Protein AF-A0A3A5SNE0-F1 (afdb_monomer)

pLDDT: mean 89.8, std 10.87, range [50.44, 98.12]

Mean predicted aligned error: 6.56 Å

Foldseek 3Di:
DADDDDDPFDADRPPRDTDPVRVPDDDDAQDWDWDADPPPRDIDIDHDHDDDDDDDDDDPCPDDPDD

Secondary structure (DSSP, 8-state):
-----S-SSEE-TTT--EETTGGG----TT-EEEEE-TTT--EEEEE------------TT------

Solvent-accessible surface area (backbone atoms only — not comparable to full-atom values): 4735 Å² total; per-residue (Å²): 104,57,86,80,77,92,61,100,47,51,59,38,36,74,79,61,50,70,42,90,66,47,84,78,55,82,75,53,71,72,35,73,41,84,45,64,35,92,87,80,64,53,75,42,83,46,66,41,78,74,89,85,87,87,86,88,77,85,72,83,82,76,68,84,78,82,129

Nearest PDB structures (foldseek):
  2l66-assembly1_B  TM=2.849E-01  e=5.536E+00  Saccharolobus solfataricus 98/2

Sequence (67 aa):
MGDTEYTSQIVCPYCGHEDNDSWEFGGGDGEELEIDCPKCGETMLCTRNIQITYSTYRKEGADERGS

Radius of gyration: 19.4 Å; Cα contacts (8 Å, |Δi|>4): 72; chains: 1; bounding box: 34×24×54 Å

Structure (mmCIF, N/CA/C/O backbone):
data_AF-A0A3A5SNE0-F1
#
_entry.id   AF-A0A3A5SNE0-F1
#
loop_
_atom_site.group_PDB
_atom_site.id
_atom_site.type_symbol
_atom_site.label_atom_id
_atom_site.label_alt_id
_atom_site.label_comp_id
_atom_site.label_asym_id
_atom_site.label_entity_id
_atom_site.label_seq_id
_atom_site.pdbx_PDB_ins_code
_atom_site.Cartn_x
_atom_site.Cartn_y
_atom_site.Cartn_z
_atom_site.occupancy
_atom_site.B_iso_or_equiv
_atom_site.auth_seq_id
_atom_site.auth_comp_id
_atom_site.auth_asym_id
_atom_site.auth_atom_id
_atom_site.pdbx_PDB_model_num
ATOM 1 N N . MET A 1 1 ? -16.232 -6.911 10.765 1.00 72.12 1 MET A N 1
ATOM 2 C CA . MET A 1 1 ? -15.488 -7.313 9.555 1.00 72.12 1 MET A CA 1
ATOM 3 C C . MET A 1 1 ? -14.251 -8.101 9.996 1.00 72.12 1 MET A C 1
ATOM 5 O O . MET A 1 1 ? -14.147 -8.358 11.192 1.00 72.12 1 MET A O 1
ATOM 9 N N . GLY A 1 2 ? -13.413 -8.568 9.068 1.00 91.25 2 GLY A N 1
ATOM 10 C CA . GLY A 1 2 ? -12.203 -9.348 9.347 1.00 91.25 2 GLY A CA 1
ATOM 11 C C . GLY A 1 2 ? -11.123 -9.071 8.301 1.00 91.25 2 GLY A C 1
ATOM 12 O O . GLY A 1 2 ? -11.343 -8.251 7.409 1.00 91.25 2 GLY A O 1
ATOM 13 N N . ASP A 1 3 ? -9.989 -9.749 8.436 1.00 96.62 3 ASP A N 1
ATOM 14 C CA . ASP A 1 3 ? -8.783 -9.513 7.639 1.00 96.62 3 ASP A CA 1
ATOM 15 C C . ASP A 1 3 ? -8.999 -9.783 6.140 1.00 96.62 3 ASP A C 1
ATOM 17 O O . ASP A 1 3 ? -9.841 -10.597 5.745 1.00 96.62 3 ASP A O 1
ATOM 21 N N . THR A 1 4 ? -8.228 -9.097 5.295 1.00 95.88 4 THR A N 1
ATOM 22 C CA . THR A 1 4 ? -8.276 -9.240 3.834 1.00 95.88 4 THR A CA 1
ATOM 23 C C . THR A 1 4 ? -6.881 -9.462 3.273 1.00 95.88 4 THR A C 1
ATOM 25 O O . THR A 1 4 ? -5.935 -8.812 3.706 1.00 95.88 4 THR A O 1
ATOM 28 N N . GLU A 1 5 ? -6.763 -10.322 2.264 1.00 96.00 5 GLU A N 1
ATOM 29 C CA . GLU A 1 5 ? -5.494 -10.631 1.601 1.00 96.00 5 GLU A CA 1
ATOM 30 C C . GLU A 1 5 ? -5.618 -10.429 0.084 1.00 96.00 5 GLU A C 1
ATOM 32 O O . GLU A 1 5 ? -6.617 -10.820 -0.521 1.00 96.00 5 GLU A O 1
ATOM 37 N N . TYR A 1 6 ? -4.590 -9.833 -0.530 1.00 94.12 6 TYR A N 1
ATOM 38 C CA . TYR A 1 6 ? -4.441 -9.688 -1.988 1.00 94.12 6 TYR A CA 1
ATOM 39 C C . TYR A 1 6 ? -5.633 -9.040 -2.721 1.00 94.12 6 TYR A C 1
ATOM 41 O O . TYR A 1 6 ? -5.958 -9.399 -3.855 1.00 94.12 6 TYR A O 1
ATOM 49 N N . THR A 1 7 ? -6.285 -8.063 -2.093 1.00 94.88 7 THR A N 1
ATOM 50 C CA . THR A 1 7 ? -7.320 -7.236 -2.725 1.00 94.88 7 THR A CA 1
ATOM 51 C C . THR A 1 7 ? -6.699 -6.149 -3.606 1.00 94.88 7 THR A C 1
ATOM 53 O O . THR A 1 7 ? -5.574 -5.709 -3.382 1.00 94.88 7 THR A O 1
ATOM 56 N N . SER A 1 8 ? -7.430 -5.686 -4.627 1.00 93.19 8 SER A N 1
ATOM 57 C CA . SER A 1 8 ? -6.951 -4.618 -5.527 1.00 93.19 8 SER A CA 1
ATOM 58 C C . SER A 1 8 ? -6.941 -3.223 -4.896 1.00 93.19 8 SER A C 1
ATOM 60 O O . SER A 1 8 ? -6.351 -2.311 -5.468 1.00 93.19 8 SER A O 1
ATOM 62 N N . GLN A 1 9 ? -7.623 -3.062 -3.763 1.00 95.75 9 GLN A N 1
ATOM 63 C CA . GLN A 1 9 ? -7.719 -1.835 -2.978 1.00 95.75 9 GLN A CA 1
ATOM 64 C C . GLN A 1 9 ? -7.511 -2.164 -1.497 1.00 95.75 9 GLN A C 1
ATOM 66 O O . GLN A 1 9 ? -7.722 -3.310 -1.084 1.00 95.75 9 GLN A O 1
ATOM 71 N N . ILE A 1 10 ? -7.144 -1.167 -0.691 1.00 95.88 10 ILE A N 1
ATOM 72 C CA . ILE A 1 10 ? -7.095 -1.309 0.769 1.00 95.88 10 ILE A CA 1
ATOM 73 C C . ILE A 1 10 ? -8.527 -1.458 1.291 1.00 95.88 10 ILE A C 1
ATOM 75 O O . ILE A 1 10 ? -9.385 -0.615 1.023 1.00 95.88 10 ILE A O 1
ATOM 79 N N . VAL A 1 11 ? -8.781 -2.523 2.054 1.00 97.44 11 VAL A N 1
ATOM 80 C CA . VAL A 1 11 ? -10.076 -2.777 2.691 1.00 97.44 11 VAL A CA 1
ATOM 81 C C . VAL A 1 11 ? -9.901 -2.759 4.203 1.00 97.44 11 VAL A C 1
ATOM 83 O O . VAL A 1 11 ? -9.128 -3.527 4.764 1.00 97.44 11 VAL A O 1
ATOM 86 N N . CYS A 1 12 ? -10.643 -1.886 4.882 1.00 97.62 12 CYS A N 1
ATOM 87 C CA . CYS A 1 12 ? -10.570 -1.778 6.332 1.00 97.62 12 CYS A CA 1
ATOM 88 C C . CYS A 1 12 ? -11.150 -3.034 7.012 1.00 97.62 12 CYS A C 1
ATOM 90 O O . CYS A 1 12 ? -12.355 -3.288 6.872 1.00 97.62 12 CYS A O 1
ATOM 92 N N . PRO A 1 13 ? -10.372 -3.762 7.836 1.00 97.88 13 PRO A N 1
ATOM 93 C CA . PRO A 1 13 ? -10.843 -4.978 8.499 1.00 97.88 13 PRO A CA 1
ATOM 94 C C . PRO A 1 13 ? -11.861 -4.690 9.611 1.00 97.88 13 PRO A C 1
ATOM 96 O O . PRO A 1 13 ? -12.593 -5.584 10.034 1.00 97.88 13 PRO A O 1
ATOM 99 N N . TYR A 1 14 ? -11.975 -3.436 10.061 1.00 98.00 14 TYR A N 1
ATOM 100 C CA . TYR A 1 14 ? -12.920 -3.032 11.104 1.00 98.00 14 TYR A CA 1
ATOM 101 C C . TYR A 1 14 ? -14.298 -2.667 10.546 1.00 98.00 14 TYR A C 1
ATOM 103 O O . TYR A 1 14 ? -15.312 -3.156 11.050 1.00 98.00 14 TYR A O 1
ATOM 111 N N . CYS A 1 15 ? -14.351 -1.842 9.492 1.00 97.69 15 CYS A N 1
ATOM 112 C CA . CYS A 1 15 ? -15.604 -1.276 8.969 1.00 97.69 15 CYS A CA 1
ATOM 113 C C . CYS A 1 15 ? -15.929 -1.636 7.509 1.00 97.69 15 CYS A C 1
ATOM 115 O O . CYS A 1 15 ? -16.967 -1.204 6.995 1.00 97.69 15 CYS A O 1
ATOM 117 N N . GLY A 1 16 ? -15.061 -2.405 6.838 1.00 96.94 16 GLY A N 1
ATOM 118 C CA . GLY A 1 16 ? -15.227 -2.863 5.453 1.00 96.94 16 GLY A CA 1
ATOM 119 C C . GLY A 1 16 ? -15.238 -1.745 4.415 1.00 96.94 16 GLY A C 1
ATOM 120 O O . GLY A 1 16 ? -15.796 -1.917 3.337 1.00 96.94 16 GLY A O 1
ATOM 121 N N . HIS A 1 17 ? -14.699 -0.572 4.748 1.00 97.38 17 HIS A N 1
ATOM 122 C CA . HIS A 1 17 ? -14.481 0.482 3.767 1.00 97.38 17 HIS A CA 1
ATOM 123 C C . HIS A 1 17 ? -13.397 0.065 2.780 1.00 97.38 17 HIS A C 1
ATOM 125 O O . HIS A 1 17 ? -12.308 -0.297 3.211 1.00 97.38 17 HIS A O 1
ATOM 131 N N . GLU A 1 18 ? -13.701 0.154 1.491 1.00 97.31 18 GLU A N 1
ATOM 132 C CA . GLU A 1 18 ? -12.729 0.046 0.409 1.00 97.31 18 GLU A CA 1
ATOM 133 C C . GLU A 1 18 ? -12.250 1.451 0.023 1.00 97.31 18 GLU A C 1
ATOM 135 O O . GLU A 1 18 ? -13.074 2.315 -0.303 1.00 97.31 18 GLU A O 1
ATOM 140 N N . ASP A 1 19 ? -10.940 1.677 0.103 1.00 94.69 19 ASP A N 1
ATOM 141 C CA . ASP A 1 19 ? -10.304 2.937 -0.276 1.00 94.69 19 ASP A CA 1
ATOM 142 C C . ASP A 1 19 ? -9.927 2.909 -1.763 1.00 94.69 19 ASP A C 1
ATOM 144 O O . ASP A 1 19 ? -9.061 2.144 -2.183 1.00 94.69 19 ASP A O 1
ATOM 148 N N . ASN A 1 20 ? -10.590 3.740 -2.570 1.00 92.31 20 ASN A N 1
ATOM 149 C CA . ASN A 1 20 ? -10.397 3.770 -4.023 1.00 92.31 20 ASN A CA 1
ATOM 150 C C . ASN A 1 20 ? -9.109 4.489 -4.449 1.00 92.31 20 ASN A C 1
ATOM 152 O O . ASN A 1 20 ? -8.660 4.288 -5.579 1.00 92.31 20 ASN A O 1
ATOM 156 N N . ASP A 1 21 ? -8.515 5.285 -3.556 1.00 89.38 21 ASP A N 1
ATOM 157 C CA . ASP A 1 21 ? -7.269 6.016 -3.797 1.00 89.38 21 ASP A CA 1
ATOM 158 C C . ASP A 1 21 ? -6.062 5.260 -3.210 1.00 89.38 21 ASP A C 1
ATOM 160 O O . ASP A 1 21 ? -4.987 5.825 -3.009 1.00 89.38 21 ASP A O 1
ATOM 164 N N . SER A 1 22 ? -6.199 3.946 -2.974 1.00 89.38 22 SER A N 1
ATOM 165 C CA . SER A 1 22 ? -5.166 3.146 -2.304 1.00 89.38 22 SER A CA 1
ATOM 166 C C . SER A 1 22 ? -3.813 3.089 -3.032 1.00 89.38 22 SER A C 1
ATOM 168 O O . SER A 1 22 ? -2.796 2.754 -2.432 1.00 89.38 22 SER A O 1
ATOM 170 N N . TRP A 1 23 ? -3.763 3.452 -4.317 1.00 86.19 23 TRP A N 1
ATOM 171 C CA . TRP A 1 23 ? -2.524 3.533 -5.101 1.00 86.19 23 TRP A CA 1
ATOM 172 C C . TRP A 1 23 ? -1.638 4.729 -4.744 1.00 86.19 23 TRP A C 1
ATOM 174 O O . TRP A 1 23 ? -0.436 4.681 -5.015 1.00 86.19 23 TRP A O 1
ATOM 184 N N . GLU A 1 24 ? -2.217 5.765 -4.136 1.00 86.88 24 GLU A N 1
ATOM 185 C CA . GLU A 1 24 ? -1.497 6.937 -3.629 1.00 86.88 24 GLU A CA 1
ATOM 186 C C . GLU A 1 24 ? -0.890 6.680 -2.237 1.00 86.88 24 GLU A C 1
ATOM 188 O O . GLU A 1 24 ? -0.127 7.507 -1.732 1.00 86.88 24 GLU A O 1
ATOM 193 N N . PHE A 1 25 ? -1.183 5.530 -1.610 1.00 81.94 25 PHE A N 1
ATOM 194 C CA . PHE A 1 25 ? -0.508 5.149 -0.374 1.00 81.94 25 PHE A CA 1
ATOM 195 C C . PHE A 1 25 ? 0.988 4.937 -0.612 1.00 81.94 25 PHE A C 1
ATOM 197 O O . PHE A 1 25 ? 1.426 4.281 -1.563 1.00 81.94 25 PHE A O 1
ATOM 204 N N . GLY A 1 26 ? 1.779 5.497 0.303 1.00 79.56 26 GLY A N 1
ATOM 205 C CA . GLY A 1 26 ? 3.211 5.246 0.374 1.00 79.56 26 GLY A CA 1
ATOM 206 C C . GLY A 1 26 ? 3.521 3.783 0.702 1.00 79.56 26 GLY A C 1
ATOM 207 O O . GLY A 1 26 ? 2.652 3.025 1.122 1.00 79.56 26 GLY A O 1
ATOM 208 N N . GLY A 1 27 ? 4.780 3.398 0.511 1.00 84.44 27 GLY A N 1
ATOM 209 C CA . GLY A 1 27 ? 5.278 2.061 0.831 1.00 84.44 27 GLY A CA 1
ATOM 210 C C . GLY A 1 27 ? 5.758 1.281 -0.391 1.00 84.44 27 GLY A C 1
ATOM 211 O O . GLY A 1 27 ? 5.193 1.373 -1.491 1.00 84.44 27 GLY A O 1
ATOM 212 N N . GLY A 1 28 ? 6.845 0.539 -0.200 1.00 90.12 28 GLY A N 1
ATOM 213 C CA . GLY A 1 28 ? 7.389 -0.409 -1.166 1.00 90.12 28 GLY A CA 1
ATOM 214 C C . GLY A 1 28 ? 6.601 -1.720 -1.230 1.00 90.12 28 GLY A C 1
ATOM 215 O O . GLY A 1 28 ? 5.703 -1.973 -0.433 1.00 90.12 28 GLY A O 1
ATOM 216 N N . ASP A 1 29 ? 6.951 -2.566 -2.199 1.00 93.81 29 ASP A N 1
ATOM 217 C CA . ASP A 1 29 ? 6.421 -3.930 -2.282 1.00 93.81 29 ASP A CA 1
ATOM 218 C C . ASP A 1 29 ? 6.863 -4.764 -1.066 1.00 93.81 29 ASP A C 1
ATOM 220 O O . ASP A 1 29 ? 8.056 -4.832 -0.758 1.00 93.81 29 ASP A O 1
ATOM 224 N N . GLY A 1 30 ? 5.902 -5.378 -0.376 1.00 93.06 30 GLY A N 1
ATOM 225 C CA . GLY A 1 30 ? 6.095 -6.165 0.843 1.00 93.06 30 GLY A CA 1
ATOM 226 C C . GLY A 1 30 ? 6.297 -5.347 2.123 1.00 93.06 30 GLY A C 1
ATOM 227 O O . GLY A 1 30 ? 6.512 -5.939 3.179 1.00 93.06 30 GLY A O 1
ATOM 228 N N . GLU A 1 31 ? 6.242 -4.015 2.055 1.00 93.38 31 GLU A N 1
ATOM 229 C CA . GLU A 1 31 ? 6.341 -3.156 3.237 1.00 93.38 31 GLU A CA 1
ATOM 230 C C . GLU A 1 31 ? 5.010 -3.136 3.997 1.00 93.38 31 GLU A C 1
ATOM 232 O O . GLU A 1 31 ? 3.956 -2.888 3.405 1.00 93.38 31 GLU A O 1
ATOM 237 N N . GLU A 1 32 ? 5.076 -3.400 5.303 1.00 94.50 32 GLU A N 1
ATOM 238 C CA . GLU A 1 32 ? 3.954 -3.279 6.235 1.00 94.50 32 GLU A CA 1
ATOM 239 C C . GLU A 1 32 ? 3.974 -1.892 6.887 1.00 94.50 32 GLU A C 1
ATOM 241 O O . GLU A 1 32 ? 5.004 -1.453 7.403 1.00 94.50 32 GLU A O 1
ATOM 246 N N . LEU A 1 33 ? 2.832 -1.208 6.861 1.00 93.81 33 LEU A N 1
ATOM 247 C CA . LEU A 1 33 ? 2.654 0.139 7.396 1.00 93.81 33 LEU A CA 1
ATOM 248 C C . LEU A 1 33 ? 1.411 0.213 8.285 1.00 93.81 33 LEU A C 1
ATOM 250 O O . LEU A 1 33 ? 0.375 -0.370 7.967 1.00 93.81 33 LEU A O 1
ATOM 254 N N . GLU A 1 34 ? 1.496 0.988 9.365 1.00 96.50 34 GLU A N 1
ATOM 255 C CA . GLU A 1 34 ? 0.326 1.395 10.147 1.00 96.50 34 GLU A CA 1
ATOM 256 C C . GLU A 1 34 ? -0.374 2.566 9.454 1.00 96.50 34 GLU A C 1
ATOM 258 O O . GLU A 1 34 ? 0.243 3.596 9.170 1.00 96.50 34 GLU A O 1
ATOM 263 N N . ILE A 1 35 ? -1.667 2.405 9.173 1.00 95.06 35 ILE A N 1
ATOM 264 C CA . ILE A 1 35 ? -2.499 3.419 8.523 1.00 95.06 35 ILE A CA 1
ATOM 265 C C . ILE A 1 35 ? -3.846 3.537 9.234 1.00 95.06 35 ILE A C 1
ATOM 267 O O . ILE A 1 35 ? -4.395 2.547 9.716 1.00 95.06 35 ILE A O 1
ATOM 271 N N . ASP A 1 36 ? -4.420 4.736 9.252 1.00 96.88 36 ASP A N 1
ATOM 272 C CA . ASP A 1 36 ? -5.746 4.963 9.826 1.00 96.88 36 ASP A CA 1
ATOM 273 C C . ASP A 1 36 ? -6.823 4.858 8.748 1.00 96.88 36 ASP A C 1
ATOM 275 O O . ASP A 1 36 ? -6.709 5.437 7.665 1.00 96.88 36 ASP A O 1
ATOM 279 N N . CYS A 1 37 ? -7.913 4.144 9.037 1.00 96.50 37 CYS A N 1
ATOM 280 C CA . CYS A 1 37 ? -9.039 4.088 8.114 1.00 96.50 37 CYS A CA 1
ATOM 281 C C . CYS A 1 37 ? -9.727 5.462 8.016 1.00 96.50 37 CYS A C 1
ATOM 283 O O . CYS A 1 37 ? -10.260 5.938 9.023 1.00 96.50 37 CYS A O 1
ATOM 285 N N . PRO A 1 38 ? -9.877 6.056 6.816 1.00 95.19 38 PRO A N 1
ATOM 286 C CA . PRO A 1 38 ? -10.505 7.373 6.671 1.00 95.19 38 PRO A CA 1
ATOM 287 C C . PRO A 1 38 ? -12.007 7.378 7.009 1.00 95.19 38 PRO A C 1
ATOM 289 O O . PRO A 1 38 ? -12.587 8.440 7.231 1.00 95.19 38 PRO A O 1
ATOM 292 N N . LYS A 1 39 ? -12.657 6.204 7.061 1.00 97.19 39 LYS A N 1
ATOM 293 C CA . LYS A 1 39 ? -14.090 6.078 7.370 1.00 97.19 39 LYS A CA 1
ATOM 294 C C . LYS A 1 39 ? -14.382 5.893 8.858 1.00 97.19 39 LYS A C 1
ATOM 296 O O . LYS A 1 39 ? -15.331 6.494 9.355 1.00 97.19 39 LYS A O 1
ATOM 301 N N . CYS A 1 40 ? -13.650 5.016 9.548 1.00 97.81 40 CYS A N 1
ATOM 302 C CA . CYS A 1 40 ? -13.932 4.687 10.952 1.00 97.81 40 CYS A CA 1
ATOM 303 C C . CYS A 1 40 ? -12.855 5.146 11.938 1.00 97.81 40 CYS A C 1
ATOM 305 O O . CYS A 1 40 ? -13.110 5.095 13.135 1.00 97.81 40 CYS A O 1
ATOM 307 N N . GLY A 1 41 ? -11.695 5.608 11.461 1.00 97.75 41 GLY A N 1
ATOM 308 C CA . GLY A 1 41 ? -10.605 6.123 12.293 1.00 97.75 41 GLY A CA 1
ATOM 309 C C . GLY A 1 41 ? -9.781 5.061 13.024 1.00 97.75 41 GLY A C 1
ATOM 310 O O . GLY A 1 41 ? -8.893 5.424 13.781 1.00 97.75 41 GLY A O 1
ATOM 311 N N . GLU A 1 42 ? -10.061 3.773 12.818 1.00 98.12 42 GLU A N 1
ATOM 312 C CA . GLU A 1 42 ? -9.279 2.686 13.418 1.00 98.12 42 GLU A CA 1
ATOM 313 C C . GLU A 1 42 ? -7.958 2.490 12.665 1.00 98.12 42 GLU A C 1
ATOM 315 O O . GLU A 1 42 ? -7.948 2.470 11.427 1.00 98.12 42 GLU A O 1
ATOM 320 N N . THR A 1 43 ? -6.871 2.297 13.412 1.00 98.06 43 THR A N 1
ATOM 321 C CA . THR A 1 43 ? -5.538 1.998 12.876 1.00 98.06 43 THR A CA 1
ATOM 322 C C . THR A 1 43 ? -5.434 0.523 12.481 1.00 98.06 43 THR A C 1
ATOM 324 O O . THR A 1 43 ? -5.805 -0.377 13.242 1.00 98.06 43 THR A O 1
ATOM 327 N N . MET A 1 44 ? -4.917 0.259 11.284 1.00 96.25 44 MET A N 1
ATOM 328 C CA . MET A 1 44 ? -4.701 -1.079 10.729 1.00 96.25 44 MET A CA 1
ATOM 329 C C . MET A 1 44 ? -3.281 -1.232 10.191 1.00 96.25 44 MET A C 1
ATOM 331 O O . MET A 1 44 ? -2.685 -0.270 9.711 1.00 96.25 44 MET A O 1
ATOM 335 N N . LEU A 1 45 ? -2.771 -2.463 10.235 1.00 96.88 45 LEU A N 1
ATOM 336 C CA . LEU A 1 45 ? -1.571 -2.849 9.501 1.00 96.88 45 LEU A CA 1
ATOM 337 C C . LEU A 1 45 ? -1.954 -3.147 8.053 1.00 96.88 45 LEU A C 1
ATOM 339 O O . LEU A 1 45 ? -2.899 -3.893 7.79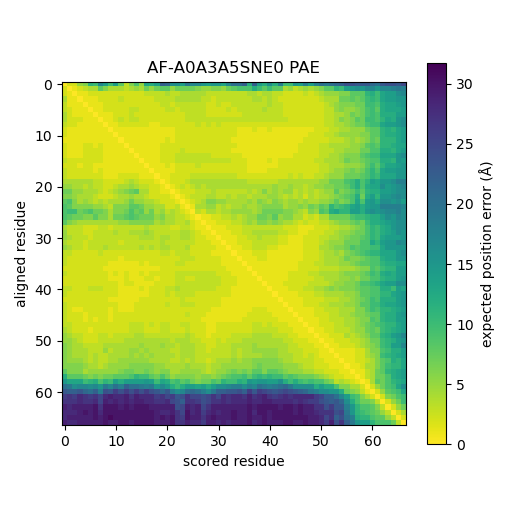0 1.00 96.88 45 LEU A O 1
ATOM 343 N N . CYS A 1 46 ? -1.229 -2.549 7.120 1.00 95.25 46 CYS A N 1
ATOM 344 C CA . CYS A 1 46 ? -1.441 -2.705 5.693 1.00 95.25 46 CYS A CA 1
ATOM 345 C C . CYS A 1 46 ? -0.119 -3.061 5.016 1.00 95.25 46 CYS A C 1
ATOM 347 O O . CYS A 1 46 ? 0.840 -2.297 5.093 1.00 95.25 46 CYS A O 1
A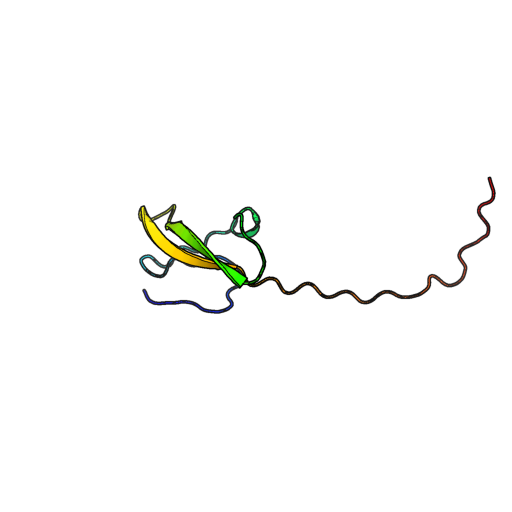TOM 349 N N . THR A 1 47 ? -0.093 -4.185 4.298 1.00 95.25 47 THR A N 1
ATOM 350 C CA . THR A 1 47 ? 1.059 -4.599 3.488 1.00 95.25 47 THR A CA 1
ATOM 351 C C . THR A 1 47 ? 0.766 -4.384 2.015 1.00 95.25 47 THR A C 1
ATOM 353 O O . THR A 1 47 ? -0.174 -4.968 1.462 1.00 95.25 47 THR A O 1
ATOM 356 N N . ARG A 1 48 ? 1.582 -3.564 1.348 1.00 93.19 48 ARG A N 1
ATOM 357 C CA . ARG A 1 48 ? 1.416 -3.297 -0.084 1.00 93.19 48 ARG A CA 1
ATOM 358 C C . ARG A 1 48 ? 2.052 -4.416 -0.904 1.00 93.19 48 ARG A C 1
ATOM 360 O O . ARG A 1 48 ? 3.251 -4.635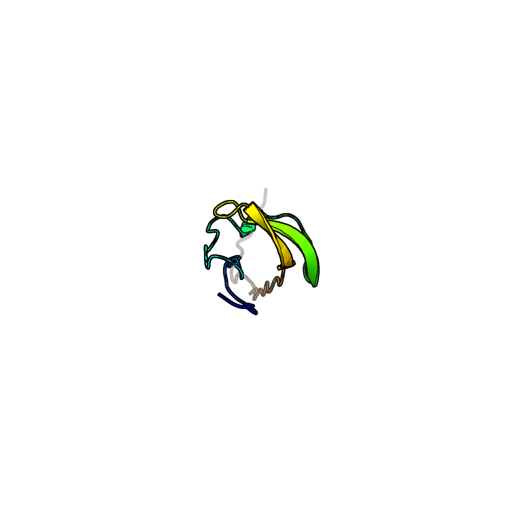 -0.821 1.00 93.19 48 ARG A O 1
ATOM 367 N N . ASN A 1 49 ? 1.258 -5.097 -1.728 1.00 93.75 49 ASN A N 1
ATOM 368 C CA . ASN A 1 49 ? 1.735 -6.151 -2.629 1.00 93.75 49 ASN A CA 1
ATOM 369 C C . ASN A 1 49 ? 1.661 -5.652 -4.080 1.00 93.75 49 ASN A C 1
ATOM 371 O O . ASN A 1 49 ? 0.568 -5.411 -4.596 1.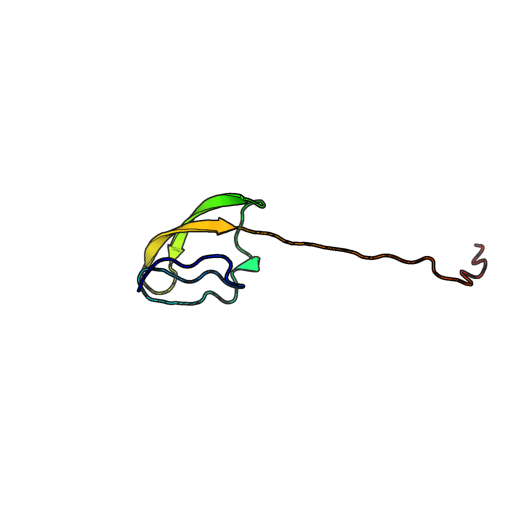00 93.75 49 ASN A O 1
ATOM 375 N N . ILE A 1 50 ? 2.806 -5.478 -4.742 1.00 91.69 50 ILE A N 1
ATOM 376 C CA . ILE A 1 50 ? 2.908 -4.875 -6.078 1.00 91.69 50 ILE A CA 1
ATOM 377 C C . ILE A 1 50 ? 3.357 -5.925 -7.092 1.00 91.69 50 ILE A C 1
ATOM 379 O O . ILE A 1 50 ? 4.520 -6.312 -7.146 1.00 91.69 50 ILE A O 1
ATOM 383 N N . GLN A 1 51 ? 2.460 -6.315 -7.996 1.00 91.62 51 GLN A N 1
ATOM 384 C CA . GLN A 1 51 ? 2.815 -7.160 -9.134 1.00 91.62 51 GLN A CA 1
ATOM 385 C C . GLN A 1 51 ? 2.805 -6.348 -10.432 1.00 91.62 51 GLN A C 1
ATOM 387 O O . GLN A 1 51 ? 1.749 -6.040 -10.981 1.00 91.62 51 GLN A O 1
ATOM 392 N N . ILE A 1 52 ? 3.992 -6.044 -10.963 1.00 90.94 52 ILE A N 1
ATOM 393 C CA . ILE A 1 52 ? 4.153 -5.381 -12.262 1.00 90.94 52 ILE A CA 1
ATOM 394 C C . ILE A 1 52 ? 4.878 -6.332 -13.213 1.00 90.94 52 ILE A C 1
ATOM 396 O O . ILE A 1 52 ? 6.001 -6.757 -12.949 1.00 90.94 52 ILE A O 1
ATOM 400 N N . THR A 1 53 ? 4.251 -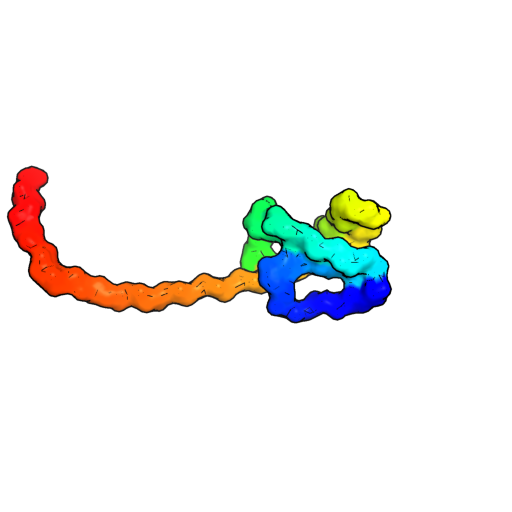6.653 -14.345 1.00 95.56 53 THR A N 1
ATOM 401 C CA . THR A 1 53 ? 4.849 -7.519 -15.370 1.00 95.56 53 THR A CA 1
ATOM 402 C C . THR A 1 53 ? 4.796 -6.849 -16.735 1.00 95.56 53 THR A C 1
ATOM 404 O O . THR A 1 53 ? 3.820 -6.185 -17.077 1.00 95.56 53 THR A O 1
ATOM 407 N N . TYR A 1 54 ? 5.863 -7.016 -17.514 1.00 92.56 54 TYR A N 1
ATOM 408 C CA . TYR A 1 54 ? 5.996 -6.434 -18.844 1.00 92.56 54 TYR A CA 1
ATOM 409 C C . TYR A 1 54 ? 6.399 -7.512 -19.841 1.00 92.56 54 TYR A C 1
ATOM 411 O O . TYR A 1 54 ? 7.249 -8.354 -19.562 1.00 92.56 54 TYR A O 1
ATOM 419 N N . SER A 1 55 ? 5.822 -7.446 -21.035 1.00 93.50 55 SER A N 1
ATOM 420 C CA . SER A 1 55 ? 6.335 -8.125 -22.222 1.00 93.50 55 SER A CA 1
ATOM 421 C C . SER A 1 55 ? 6.642 -7.060 -23.260 1.00 93.50 55 SER A C 1
ATOM 423 O O . SER A 1 55 ? 5.833 -6.161 -23.489 1.00 93.50 55 SER A O 1
ATOM 425 N N . THR A 1 56 ? 7.820 -7.129 -23.870 1.00 92.75 56 THR A N 1
ATOM 426 C CA . THR A 1 56 ? 8.245 -6.179 -24.897 1.00 92.75 56 THR A CA 1
ATOM 427 C C . THR A 1 56 ? 8.677 -6.936 -26.141 1.00 92.75 56 THR A C 1
ATOM 429 O O . THR A 1 56 ? 9.188 -8.053 -26.074 1.00 92.75 56 THR A O 1
ATOM 432 N N . TYR A 1 57 ? 8.445 -6.328 -27.299 1.00 91.94 57 TYR A N 1
ATOM 433 C CA . TYR A 1 57 ? 8.734 -6.925 -28.596 1.00 91.94 57 TYR A CA 1
ATOM 434 C C . TYR A 1 57 ? 9.476 -5.913 -29.460 1.00 91.94 57 TYR A C 1
ATOM 436 O O . TYR A 1 57 ? 9.312 -4.700 -29.302 1.00 91.94 57 TYR A O 1
ATOM 444 N N . ARG A 1 58 ? 10.30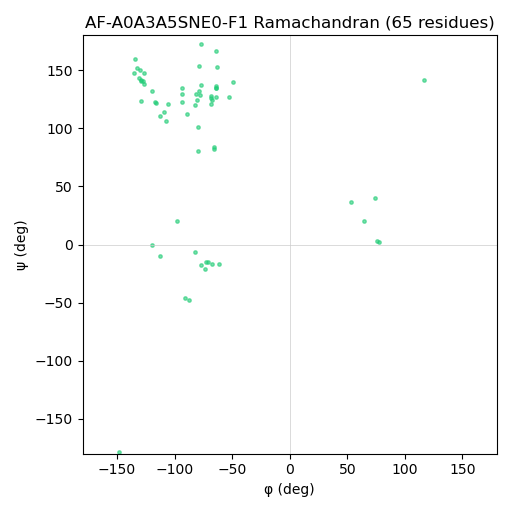6 -6.407 -30.382 1.00 88.81 58 ARG A N 1
ATOM 445 C CA . ARG A 1 58 ? 10.958 -5.543 -31.369 1.00 88.81 58 ARG A CA 1
ATOM 446 C C . ARG A 1 58 ? 9.900 -4.921 -32.274 1.00 88.81 58 ARG A C 1
ATOM 448 O O . ARG A 1 58 ? 9.011 -5.611 -32.761 1.00 88.81 58 ARG A O 1
ATOM 455 N N . LYS A 1 59 ? 10.044 -3.627 -32.543 1.00 84.81 59 LYS A N 1
ATOM 456 C CA . LYS A 1 59 ? 9.290 -2.953 -33.597 1.00 84.81 59 LYS A CA 1
ATOM 457 C C . LYS A 1 59 ? 9.955 -3.276 -34.938 1.00 84.81 59 LYS A C 1
ATOM 459 O O . LYS A 1 59 ? 11.006 -2.717 -35.243 1.00 84.81 59 LYS A O 1
ATOM 464 N N . GLU A 1 60 ? 9.396 -4.210 -35.704 1.00 79.88 60 GLU A N 1
ATOM 465 C CA . GLU A 1 60 ? 9.849 -4.462 -37.079 1.00 79.88 60 GLU A CA 1
ATOM 466 C C . GLU A 1 60 ? 9.596 -3.215 -37.943 1.00 79.88 60 GLU A C 1
ATOM 468 O O . GLU A 1 60 ? 8.542 -2.587 -37.840 1.00 79.88 60 GLU A O 1
ATOM 473 N N . GLY A 1 61 ? 10.587 -2.818 -38.748 1.00 70.06 61 GLY A N 1
ATOM 474 C CA . GLY A 1 61 ? 10.505 -1.618 -39.587 1.00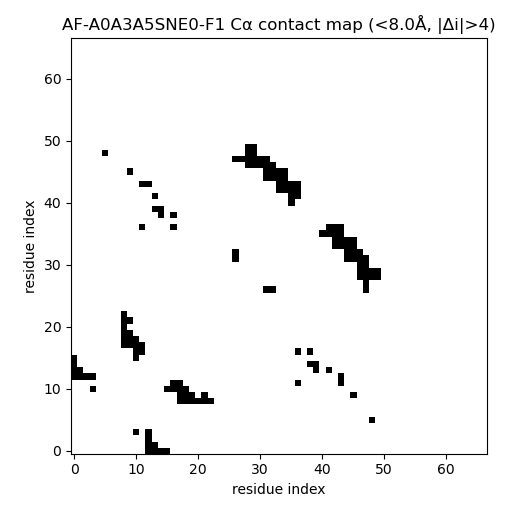 70.06 61 GLY A CA 1
ATOM 475 C C . GLY A 1 61 ? 10.633 -0.293 -38.826 1.00 70.06 61 GLY A C 1
ATOM 476 O O . GLY A 1 61 ? 9.914 0.657 -39.131 1.00 70.06 61 GLY A O 1
ATOM 477 N N . ALA A 1 62 ? 11.526 -0.197 -37.832 1.00 62.22 62 ALA A N 1
ATOM 478 C CA . ALA A 1 62 ? 11.993 1.106 -37.353 1.00 62.22 62 ALA A CA 1
ATOM 479 C C . ALA A 1 62 ? 12.792 1.786 -38.478 1.00 62.22 62 ALA A C 1
ATOM 481 O O . ALA A 1 62 ? 14.011 1.670 -38.543 1.00 62.22 62 ALA A O 1
ATOM 482 N N . ASP A 1 63 ? 12.051 2.408 -39.392 1.00 62.59 63 ASP A N 1
ATOM 483 C CA . ASP A 1 63 ? 12.558 3.209 -40.494 1.00 62.59 63 ASP A CA 1
ATOM 484 C C . ASP A 1 63 ? 13.582 4.220 -39.970 1.00 62.59 63 ASP A C 1
ATOM 486 O O . ASP A 1 63 ? 13.433 4.799 -38.884 1.00 62.59 63 ASP A O 1
ATOM 490 N N . GLU A 1 64 ? 14.638 4.382 -40.749 1.00 65.12 64 GLU A N 1
ATOM 491 C CA . GLU A 1 64 ? 15.823 5.168 -40.460 1.00 65.12 64 GLU A CA 1
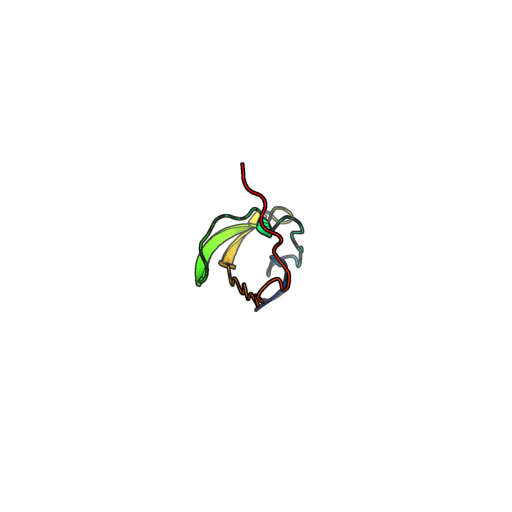ATOM 492 C C . GLU A 1 64 ? 15.451 6.656 -40.382 1.00 65.12 64 GLU A C 1
ATOM 494 O O . GLU A 1 64 ? 15.611 7.408 -41.339 1.00 65.12 64 GLU A O 1
ATOM 499 N N . ARG A 1 65 ? 14.964 7.144 -39.234 1.00 60.69 65 ARG A N 1
ATOM 500 C CA . ARG A 1 65 ? 14.951 8.593 -38.984 1.00 60.69 65 ARG A CA 1
ATOM 501 C C . ARG A 1 65 ? 16.333 9.039 -38.544 1.00 60.69 65 ARG A C 1
ATOM 503 O O . ARG A 1 65 ? 16.599 9.255 -37.365 1.00 60.69 65 ARG A O 1
ATOM 510 N N . GLY A 1 66 ? 17.187 9.213 -39.549 1.00 62.41 66 GLY A N 1
ATOM 511 C CA . GLY A 1 66 ? 18.181 10.268 -39.502 1.00 62.41 66 GLY A CA 1
ATOM 512 C C . GLY A 1 66 ? 17.494 11.606 -39.216 1.00 62.41 66 GLY A C 1
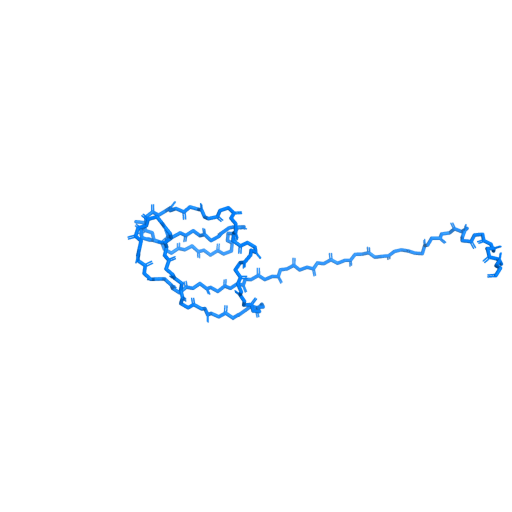ATOM 513 O O . GLY A 1 66 ? 16.506 11.963 -39.861 1.00 62.41 66 GLY A O 1
ATOM 514 N N . SER A 1 67 ? 17.979 12.308 -38.198 1.00 50.44 67 SER A N 1
ATOM 515 C CA . SER A 1 67 ? 18.579 13.635 -38.339 1.00 50.44 67 SER A CA 1
ATOM 516 C C . SER A 1 67 ? 19.299 14.018 -37.055 1.00 50.44 67 SER A C 1
ATOM 518 O O . SER A 1 67 ? 18.812 13.632 -35.970 1.00 50.44 67 SER A O 1
#